Protein AF-A0A820MQU8-F1 (afdb_monomer_lite)

Foldseek 3Di:
DCCPPVVNVVLLLDPVSLCVVDADDDDDDQPDLVSLLVCVVCVVVLHQDVSNVVVCVVRPDDDVCQAVDEAADQDPSVQVNCCVVPVHHYDPDDCSVSNVVSCVSCVCVNDPPRHPVNVVVSCVSNVVVNVCVVVVPDPVPDCVVVVVVVVVVVVVVVVD

Structure (mmCIF, N/CA/C/O backbone):
data_AF-A0A820MQU8-F1
#
_entry.id   AF-A0A820MQU8-F1
#
loop_
_atom_site.group_PDB
_atom_site.id
_atom_site.type_symbol
_atom_site.label_atom_id
_atom_site.label_alt_id
_atom_site.label_comp_id
_atom_site.label_asym_id
_atom_site.label_entity_id
_atom_site.label_seq_id
_atom_site.pdbx_PDB_ins_code
_atom_site.Cartn_x
_atom_site.Cartn_y
_atom_site.Cartn_z
_atom_site.occupancy
_atom_site.B_iso_or_equiv
_atom_site.auth_seq_id
_atom_site.auth_comp_id
_atom_site.auth_asym_id
_atom_site.auth_atom_id
_atom_site.pdbx_PDB_model_num
ATOM 1 N N . ILE A 1 1 ? -6.587 -10.176 25.941 1.00 50.12 1 ILE A N 1
ATOM 2 C CA . ILE A 1 1 ? -6.320 -11.331 26.838 1.00 50.12 1 ILE A CA 1
ATOM 3 C C . ILE A 1 1 ? -6.416 -12.686 26.108 1.00 50.12 1 ILE A C 1
ATOM 5 O O . ILE A 1 1 ? -5.774 -13.617 26.555 1.00 50.12 1 ILE A O 1
ATOM 9 N N . GLY A 1 2 ? -7.079 -12.813 24.944 1.00 59.69 2 GLY A N 1
ATOM 10 C CA . GLY A 1 2 ? -7.140 -14.090 24.197 1.00 59.69 2 GLY A CA 1
ATOM 11 C C . GLY A 1 2 ? -6.416 -14.155 22.841 1.00 59.69 2 GLY A C 1
ATOM 12 O O . GLY A 1 2 ? -6.609 -15.123 22.121 1.00 59.69 2 GLY A O 1
ATOM 13 N N . MET A 1 3 ? -5.631 -13.144 22.449 1.00 58.53 3 MET A N 1
ATOM 14 C CA . MET A 1 3 ? -5.084 -13.068 21.079 1.00 58.53 3 MET A CA 1
ATOM 15 C C . MET A 1 3 ? -4.019 -14.125 20.760 1.00 58.53 3 MET A C 1
ATOM 17 O O . MET A 1 3 ? -3.961 -14.587 19.630 1.00 58.53 3 MET A O 1
ATOM 21 N N . ASN A 1 4 ? -3.223 -14.538 21.749 1.00 60.44 4 ASN A N 1
ATOM 22 C CA . ASN A 1 4 ? -2.109 -15.476 21.549 1.00 60.44 4 ASN A CA 1
ATOM 23 C C . ASN A 1 4 ? -2.503 -16.935 21.825 1.00 60.44 4 ASN A C 1
ATOM 25 O O . ASN A 1 4 ? -1.652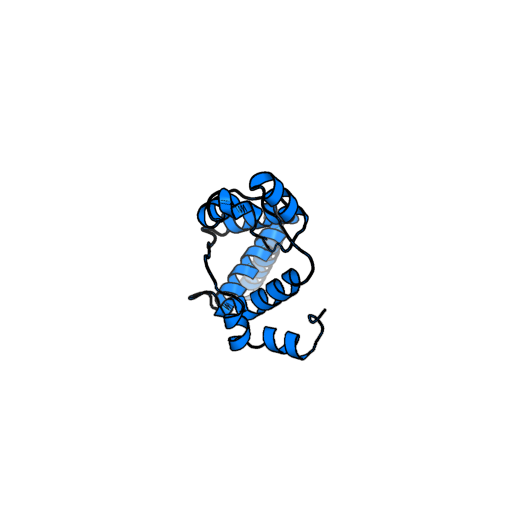 -17.760 22.150 1.00 60.44 4 ASN A O 1
ATOM 29 N N . ILE A 1 5 ? -3.797 -17.258 21.773 1.00 72.19 5 ILE A N 1
ATOM 30 C CA . ILE A 1 5 ? -4.253 -18.639 21.933 1.00 72.19 5 ILE A CA 1
ATOM 31 C C . ILE A 1 5 ? -4.171 -19.312 20.553 1.00 72.19 5 ILE A C 1
ATOM 33 O O . ILE A 1 5 ? -4.757 -18.783 19.606 1.00 72.19 5 ILE A O 1
ATOM 37 N N . PRO A 1 6 ? -3.539 -20.496 20.421 1.00 69.81 6 PRO A N 1
ATOM 38 C CA . PRO A 1 6 ? -3.370 -21.184 19.133 1.00 69.81 6 PRO A CA 1
ATOM 39 C C . PRO A 1 6 ? -4.686 -21.411 18.375 1.00 69.81 6 PRO A C 1
ATOM 41 O O . PRO A 1 6 ? -4.732 -21.427 17.150 1.00 69.81 6 PRO A O 1
ATOM 44 N N . GLN A 1 7 ? -5.786 -21.557 19.115 1.00 68.75 7 GLN A N 1
ATOM 45 C CA . GLN A 1 7 ? -7.131 -21.715 18.566 1.00 68.75 7 GLN A CA 1
ATOM 46 C C . GLN A 1 7 ? -7.615 -20.455 17.832 1.00 68.75 7 GLN A C 1
ATOM 48 O O . GLN A 1 7 ? -8.235 -20.567 16.778 1.00 68.75 7 GLN A O 1
ATOM 53 N N . VAL A 1 8 ? -7.312 -19.265 18.360 1.00 68.75 8 VAL A N 1
ATOM 54 C CA . VAL A 1 8 ? -7.674 -17.979 17.742 1.00 68.75 8 VAL A CA 1
ATOM 55 C C . VAL A 1 8 ? -6.801 -17.731 16.514 1.00 68.75 8 VAL A C 1
ATOM 57 O O . VAL A 1 8 ? -7.298 -17.302 15.477 1.00 68.75 8 VAL A O 1
ATOM 60 N N . GLU A 1 9 ? -5.530 -18.113 16.562 1.00 69.00 9 GLU A N 1
ATOM 61 C CA . GLU A 1 9 ? -4.654 -18.048 15.392 1.00 69.00 9 GLU A CA 1
ATOM 62 C C . GLU A 1 9 ? -5.129 -18.981 14.265 1.00 69.00 9 GLU A C 1
ATOM 64 O O . GLU A 1 9 ? -5.267 -18.556 13.116 1.00 69.00 9 GLU A O 1
ATOM 69 N N . ALA A 1 10 ? -5.496 -20.223 14.596 1.00 71.50 10 ALA A N 1
ATOM 70 C CA . ALA A 1 10 ? -6.048 -21.175 13.634 1.00 71.50 10 ALA A CA 1
ATOM 71 C C . ALA A 1 10 ? -7.351 -20.671 12.986 1.00 71.50 10 ALA A C 1
ATOM 73 O O . ALA A 1 10 ? -7.619 -20.955 11.818 1.00 71.50 10 ALA A O 1
ATOM 74 N N . THR A 1 11 ? -8.157 -19.889 13.713 1.00 71.25 11 THR A N 1
ATOM 75 C CA . THR A 1 11 ? -9.385 -19.290 13.161 1.00 71.25 11 THR A CA 1
ATOM 76 C C . THR A 1 11 ? -9.127 -18.157 12.171 1.00 71.25 11 THR A C 1
ATOM 78 O O . THR A 1 11 ? -9.970 -17.923 11.311 1.00 71.25 11 THR A O 1
ATOM 81 N N . VAL A 1 12 ? -7.974 -17.483 12.249 1.00 73.31 12 VAL A N 1
ATOM 82 C CA . VAL A 1 12 ? -7.578 -16.444 11.283 1.00 73.31 12 VAL A CA 1
ATOM 83 C C . VAL A 1 12 ? -7.076 -17.073 9.980 1.00 73.31 12 VAL A C 1
ATOM 85 O O . VAL A 1 12 ? -7.264 -16.508 8.904 1.00 73.31 12 VAL A O 1
ATOM 88 N N . ILE A 1 13 ? -6.475 -18.263 10.056 1.00 80.06 13 ILE A N 1
ATOM 89 C CA . ILE A 1 13 ? -5.989 -19.010 8.887 1.00 80.06 13 ILE A CA 1
ATOM 90 C C . ILE A 1 13 ? -7.153 -19.601 8.081 1.00 80.06 13 ILE A C 1
ATOM 92 O O . ILE A 1 13 ? -7.089 -19.661 6.857 1.00 80.06 13 ILE A O 1
ATOM 96 N N . ASP A 1 14 ? -8.229 -20.016 8.743 1.00 82.75 14 ASP A N 1
ATOM 97 C CA . ASP A 1 14 ? -9.400 -20.587 8.082 1.00 82.75 14 ASP A CA 1
ATOM 98 C C . ASP A 1 14 ? -10.302 -19.488 7.494 1.00 82.75 14 ASP A C 1
ATOM 100 O O . ASP A 1 14 ? -10.934 -18.718 8.220 1.00 82.75 14 ASP A O 1
ATOM 104 N N . LEU A 1 15 ? -10.396 -19.438 6.162 1.00 77.88 15 LEU A N 1
ATOM 105 C CA . LEU A 1 15 ? -11.184 -18.436 5.439 1.00 77.88 15 LEU A CA 1
ATOM 106 C C . LEU A 1 15 ? -12.664 -18.455 5.834 1.00 77.88 15 LEU A C 1
ATOM 108 O O . LEU A 1 15 ? -13.290 -17.399 5.924 1.00 77.88 15 LEU A O 1
ATOM 112 N N . SER A 1 16 ? -13.226 -19.638 6.090 1.00 81.12 16 SER A N 1
ATOM 113 C CA . SER A 1 16 ? -14.644 -19.777 6.430 1.00 81.12 16 SER A CA 1
ATOM 114 C C . SER A 1 16 ? -14.968 -19.085 7.753 1.00 81.12 16 SER A C 1
ATOM 116 O O . SER A 1 16 ? -15.948 -18.350 7.854 1.00 81.12 16 SER A O 1
ATOM 118 N N . LYS A 1 17 ? -14.089 -19.244 8.746 1.00 82.00 17 LYS A N 1
ATOM 119 C CA . LYS A 1 17 ? -14.210 -18.621 10.065 1.00 82.00 17 LYS A CA 1
ATOM 120 C C . LYS A 1 17 ? -13.863 -17.143 9.997 1.00 82.00 17 LYS A C 1
ATOM 122 O O . LYS A 1 17 ? -14.598 -16.328 10.547 1.00 82.00 17 LYS A O 1
ATOM 127 N N . PHE A 1 18 ? -12.821 -16.773 9.258 1.00 81.38 18 PHE A N 1
ATOM 128 C CA . PHE A 1 18 ? -12.424 -15.377 9.108 1.00 81.38 18 PHE A CA 1
ATOM 129 C C . PHE A 1 18 ? -13.503 -14.527 8.410 1.00 81.38 18 PHE A C 1
ATOM 131 O O . PHE A 1 18 ? -13.786 -13.408 8.840 1.00 81.38 18 PHE A O 1
ATOM 138 N N . ALA A 1 19 ? -14.187 -15.080 7.404 1.00 80.81 19 ALA A N 1
ATOM 139 C CA . ALA A 1 19 ? -15.290 -14.413 6.708 1.00 80.81 19 ALA A CA 1
ATOM 140 C C . ALA A 1 19 ? -16.522 -14.158 7.599 1.00 80.81 19 ALA A C 1
ATOM 142 O O . ALA A 1 19 ? -17.313 -13.264 7.303 1.00 80.81 19 ALA A O 1
ATOM 143 N N . THR A 1 20 ? -16.694 -14.898 8.704 1.00 83.00 20 THR A N 1
ATOM 144 C CA . THR A 1 20 ? -17.750 -14.588 9.689 1.00 83.00 20 THR A CA 1
ATOM 145 C C . THR A 1 20 ? -17.417 -13.363 10.540 1.00 83.00 20 THR A C 1
ATOM 147 O O . THR A 1 20 ? -18.322 -12.674 11.007 1.00 83.00 20 THR A O 1
ATOM 150 N N . VAL A 1 21 ? -16.125 -13.069 10.718 1.00 82.12 21 VAL A N 1
ATOM 151 C CA . VAL A 1 21 ? -15.629 -11.952 11.533 1.00 82.12 21 VAL A CA 1
ATOM 152 C C . VAL A 1 21 ? -15.541 -10.666 10.713 1.00 82.12 21 VAL A C 1
ATOM 154 O O . VAL A 1 21 ? -15.784 -9.580 11.238 1.00 82.12 21 VAL A O 1
ATOM 157 N N . VAL A 1 22 ? -15.208 -10.770 9.423 1.00 83.94 22 VAL A N 1
ATOM 158 C CA . VAL A 1 22 ? -14.944 -9.616 8.559 1.00 83.94 22 VAL A CA 1
ATOM 159 C C . VAL A 1 22 ? -15.868 -9.607 7.349 1.00 83.94 22 VAL A C 1
ATOM 161 O O . VAL A 1 22 ? -15.946 -10.572 6.595 1.00 83.94 22 VAL A O 1
ATOM 164 N N . LYS A 1 23 ? -16.517 -8.463 7.116 1.00 84.25 23 LYS A N 1
ATOM 165 C CA . LYS A 1 23 ? -17.346 -8.220 5.935 1.00 84.25 23 LYS A CA 1
ATOM 166 C C . LYS A 1 23 ? -16.766 -7.077 5.111 1.00 84.25 23 LYS A C 1
ATOM 168 O O . LYS A 1 23 ? -16.588 -5.973 5.623 1.00 84.25 23 LYS A O 1
ATOM 173 N N . LEU A 1 24 ? -16.515 -7.327 3.827 1.00 84.12 24 LEU A N 1
ATOM 174 C CA . LEU A 1 24 ? -16.124 -6.282 2.884 1.00 84.12 24 LEU A CA 1
ATOM 175 C C . LEU A 1 24 ? -17.316 -5.342 2.645 1.00 84.12 24 LEU A C 1
ATOM 177 O O . LEU A 1 24 ? -18.376 -5.785 2.203 1.00 84.12 24 LEU A O 1
ATOM 181 N N . ILE A 1 25 ? -17.143 -4.057 2.962 1.00 84.69 25 ILE A N 1
ATOM 182 C CA . ILE A 1 25 ? -18.171 -3.020 2.766 1.00 84.69 25 ILE A CA 1
ATOM 183 C C . ILE A 1 25 ? -17.938 -2.291 1.443 1.00 84.69 25 ILE A C 1
ATOM 185 O O . ILE A 1 25 ? -18.859 -2.153 0.646 1.00 84.69 25 ILE A O 1
ATOM 189 N N . ALA A 1 26 ? -16.702 -1.853 1.208 1.00 85.00 26 ALA A N 1
ATOM 190 C CA . ALA A 1 26 ? -16.327 -1.086 0.033 1.00 85.00 26 ALA A CA 1
ATOM 191 C C . ALA A 1 26 ? -14.903 -1.427 -0.404 1.00 85.00 26 ALA A C 1
ATOM 193 O O . ALA A 1 26 ? -14.042 -1.742 0.418 1.00 85.00 26 ALA A O 1
ATOM 194 N N . PHE A 1 27 ? -14.671 -1.343 -1.709 1.00 86.31 27 PHE A N 1
ATOM 195 C CA . PHE A 1 27 ? -13.371 -1.526 -2.336 1.00 86.31 27 PHE A CA 1
ATOM 196 C C . PHE A 1 27 ? -13.196 -0.446 -3.403 1.00 86.31 27 PHE A C 1
ATOM 198 O O . PHE A 1 27 ? -14.091 -0.251 -4.224 1.00 86.31 27 PHE A O 1
ATOM 205 N N . TYR A 1 28 ? -12.064 0.256 -3.374 1.00 87.62 28 TYR A N 1
ATOM 206 C CA . TYR A 1 28 ? -11.757 1.335 -4.308 1.00 87.62 28 TYR A CA 1
ATOM 207 C C . TYR A 1 28 ? -10.479 0.993 -5.082 1.00 87.62 28 TYR A C 1
ATOM 209 O O . TYR A 1 28 ? -9.385 1.097 -4.523 1.00 87.62 28 TYR A O 1
ATOM 217 N N . PRO A 1 29 ? -10.597 0.505 -6.329 1.00 87.31 29 PRO A N 1
ATOM 218 C CA . PRO A 1 29 ? -9.437 0.190 -7.149 1.00 87.31 29 PRO A CA 1
ATOM 219 C C . PRO A 1 29 ? -8.738 1.468 -7.623 1.00 87.31 29 PRO A C 1
ATOM 221 O O . PRO A 1 29 ? -9.384 2.467 -7.939 1.00 87.31 29 PRO A O 1
ATOM 224 N N . PHE A 1 30 ? -7.413 1.415 -7.748 1.00 87.81 30 PHE A N 1
ATOM 225 C CA . PHE A 1 30 ? -6.658 2.498 -8.372 1.00 87.81 30 PHE A CA 1
ATOM 226 C C . PHE A 1 30 ? -6.965 2.571 -9.870 1.00 87.81 30 PHE A C 1
ATOM 228 O O . PHE A 1 30 ? -6.969 1.556 -10.565 1.00 87.81 30 PHE A O 1
ATOM 235 N N . GLN A 1 31 ? -7.181 3.786 -10.370 1.00 85.19 31 GLN A N 1
A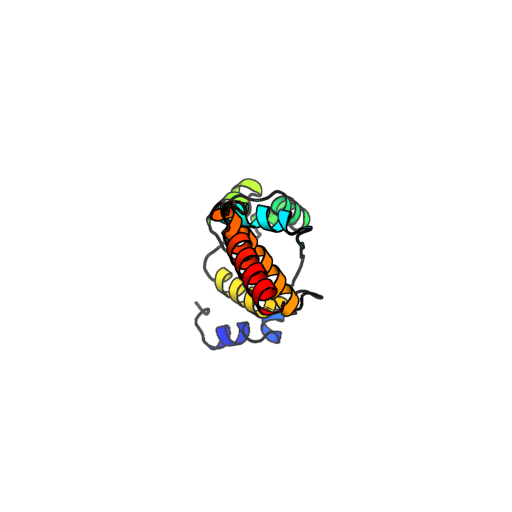TOM 236 C CA . GLN A 1 31 ? -7.514 4.024 -11.776 1.00 85.19 31 GLN A CA 1
ATOM 237 C C . GLN A 1 31 ? -6.335 3.772 -12.730 1.00 85.19 31 GLN A C 1
ATOM 239 O O . GLN A 1 31 ? -6.533 3.340 -13.862 1.00 85.19 31 GLN A O 1
ATOM 244 N N . SER A 1 32 ? -5.103 4.046 -12.292 1.00 89.31 32 SER A N 1
ATOM 245 C CA . SER A 1 32 ? -3.899 3.898 -13.113 1.00 89.31 32 SER A CA 1
ATOM 246 C C . SER A 1 32 ? -2.678 3.542 -12.265 1.00 89.31 32 SER A C 1
ATOM 248 O O . SER A 1 32 ? -2.661 3.750 -11.050 1.00 89.31 32 SER A O 1
ATOM 250 N N . GLY A 1 33 ? -1.626 3.029 -12.913 1.00 85.19 33 GLY A N 1
ATOM 251 C CA . GLY A 1 33 ? -0.348 2.752 -12.247 1.00 85.19 33 GLY A CA 1
ATOM 252 C C . GLY A 1 33 ? 0.349 4.010 -11.716 1.00 85.19 33 GLY A C 1
ATOM 253 O O . GLY A 1 33 ? 1.046 3.927 -10.712 1.00 85.19 33 GLY A O 1
ATOM 254 N N . ILE A 1 34 ? 0.119 5.168 -12.348 1.00 87.94 34 ILE A N 1
ATOM 255 C CA . ILE A 1 34 ? 0.623 6.468 -11.876 1.00 87.94 34 ILE A CA 1
ATOM 256 C C . ILE A 1 34 ? -0.092 6.841 -10.580 1.00 87.94 34 ILE A C 1
ATOM 258 O O . ILE A 1 34 ? 0.562 7.094 -9.577 1.00 87.94 34 ILE A O 1
ATOM 262 N N . ASN A 1 35 ? -1.424 6.737 -10.561 1.00 90.19 35 ASN A N 1
ATOM 263 C CA . ASN A 1 35 ? -2.193 7.016 -9.354 1.00 90.19 35 ASN A CA 1
ATOM 264 C C . ASN A 1 35 ? -1.795 6.087 -8.191 1.00 90.19 35 ASN A C 1
ATOM 266 O O . ASN A 1 35 ? -1.647 6.522 -7.052 1.00 90.19 35 ASN A O 1
ATOM 270 N N . ALA A 1 36 ? -1.565 4.801 -8.474 1.00 90.31 36 ALA A N 1
ATOM 271 C CA . ALA A 1 36 ? -1.075 3.859 -7.470 1.00 90.31 36 ALA A CA 1
ATOM 272 C C . ALA A 1 36 ? 0.316 4.245 -6.924 1.00 90.31 36 ALA A C 1
ATOM 274 O O . ALA A 1 36 ? 0.570 4.062 -5.732 1.00 90.31 36 ALA A O 1
ATOM 275 N N . LEU A 1 37 ? 1.200 4.786 -7.773 1.00 90.06 37 LEU A N 1
ATOM 276 C CA . LEU A 1 37 ? 2.524 5.275 -7.380 1.00 90.06 37 LEU A CA 1
ATOM 277 C C . LEU A 1 37 ? 2.433 6.525 -6.487 1.00 90.06 37 LEU A C 1
ATOM 279 O O . LEU A 1 37 ? 3.125 6.610 -5.473 1.00 90.06 37 LEU A O 1
ATOM 283 N N . ASP A 1 38 ? 1.555 7.464 -6.822 1.00 90.94 38 ASP A N 1
ATOM 284 C CA . ASP A 1 38 ? 1.353 8.676 -6.023 1.00 90.94 38 ASP A CA 1
ATOM 285 C C . ASP A 1 38 ? 0.757 8.338 -4.649 1.00 90.94 38 ASP A C 1
ATOM 287 O O . ASP A 1 38 ? 1.249 8.800 -3.617 1.00 90.94 38 ASP A O 1
ATOM 291 N N . ASN A 1 39 ? -0.218 7.423 -4.614 1.00 91.50 39 ASN A N 1
ATOM 292 C CA . ASN A 1 39 ? -0.812 6.933 -3.371 1.00 91.50 39 ASN A CA 1
ATOM 293 C C . ASN A 1 39 ? 0.221 6.231 -2.464 1.00 91.50 39 ASN A C 1
ATOM 295 O O . ASN A 1 39 ? 0.231 6.478 -1.258 1.00 91.50 39 ASN A O 1
ATOM 299 N N . ILE A 1 40 ? 1.110 5.374 -2.996 1.00 90.44 40 ILE A N 1
ATOM 300 C CA . ILE A 1 40 ? 2.135 4.709 -2.162 1.00 90.44 40 ILE A CA 1
ATOM 301 C C . ILE A 1 40 ? 3.189 5.697 -1.643 1.00 90.44 40 ILE A C 1
ATOM 303 O O . ILE A 1 40 ? 3.665 5.534 -0.518 1.00 90.44 40 ILE A O 1
ATOM 307 N N . ASN A 1 41 ? 3.526 6.737 -2.412 1.00 89.88 41 ASN A N 1
ATOM 308 C CA . ASN A 1 41 ? 4.427 7.797 -1.957 1.00 89.88 41 ASN A CA 1
ATOM 309 C C . ASN A 1 41 ? 3.798 8.588 -0.802 1.00 89.88 41 ASN A C 1
ATOM 311 O O . ASN A 1 41 ? 4.419 8.710 0.253 1.00 89.88 41 ASN A O 1
ATOM 315 N N . ALA A 1 42 ? 2.538 9.013 -0.951 1.00 90.00 42 ALA A N 1
ATOM 316 C CA . ALA A 1 42 ? 1.798 9.700 0.106 1.00 90.00 42 ALA A CA 1
ATOM 317 C C . ALA A 1 42 ? 1.705 8.846 1.386 1.00 90.00 42 ALA A C 1
ATOM 319 O O . ALA A 1 42 ? 2.038 9.314 2.474 1.00 90.00 42 ALA A O 1
ATOM 320 N N . ILE A 1 43 ? 1.363 7.557 1.256 1.00 90.44 43 ILE A N 1
ATOM 321 C CA . ILE A 1 43 ? 1.318 6.605 2.379 1.00 90.44 43 ILE A CA 1
ATOM 322 C C . ILE A 1 43 ? 2.696 6.451 3.041 1.00 90.44 43 ILE A C 1
ATOM 324 O O . ILE A 1 43 ? 2.790 6.426 4.266 1.00 90.44 43 ILE A O 1
ATOM 328 N N . SER A 1 44 ? 3.775 6.367 2.256 1.00 87.00 44 SER A N 1
ATOM 329 C CA . SER A 1 44 ? 5.145 6.248 2.774 1.00 87.00 44 SER A CA 1
ATOM 330 C C . SER A 1 44 ? 5.547 7.453 3.636 1.00 87.00 44 SER A C 1
ATOM 332 O O . SER A 1 44 ? 6.276 7.297 4.624 1.00 87.00 44 SER A O 1
ATOM 334 N N . GLU A 1 45 ? 5.076 8.643 3.266 1.00 86.50 45 GLU A N 1
ATOM 335 C CA . GLU A 1 45 ? 5.319 9.906 3.970 1.00 86.50 45 GLU A CA 1
ATOM 336 C C . GLU A 1 45 ? 4.318 10.157 5.111 1.00 86.50 45 GLU A C 1
ATOM 338 O O . GLU A 1 45 ? 4.558 11.007 5.965 1.00 86.50 45 GLU A O 1
ATOM 343 N N . GLY A 1 46 ? 3.244 9.365 5.189 1.00 85.62 46 GLY A N 1
ATOM 344 C CA . GLY A 1 46 ? 2.194 9.500 6.198 1.00 85.62 46 GLY A CA 1
ATOM 345 C C . GLY A 1 46 ? 1.121 10.533 5.845 1.00 85.62 46 GLY A C 1
ATOM 346 O O . GLY A 1 46 ? 0.354 10.926 6.716 1.00 85.62 46 GLY A O 1
ATOM 347 N N . VAL A 1 47 ? 1.054 10.965 4.586 1.00 88.38 47 VAL A N 1
ATOM 348 C CA . VAL A 1 47 ? 0.081 11.940 4.085 1.00 88.38 47 VAL A CA 1
ATOM 349 C C . VAL A 1 47 ? -1.153 11.218 3.541 1.00 88.38 47 VAL A C 1
ATOM 351 O O . VAL A 1 47 ? -1.061 10.173 2.895 1.00 88.38 47 VAL A O 1
ATOM 354 N N . VAL A 1 48 ? -2.336 11.781 3.792 1.00 87.44 48 VAL A N 1
ATOM 355 C CA . VAL A 1 48 ? -3.600 11.278 3.240 1.00 87.44 48 VAL A CA 1
ATOM 356 C C . VAL A 1 48 ? -3.767 11.812 1.818 1.00 87.44 48 VAL A C 1
ATOM 358 O O . VAL A 1 48 ? -3.932 13.012 1.625 1.00 87.44 48 VAL A O 1
ATOM 361 N N . HIS A 1 49 ? -3.731 10.916 0.831 1.00 91.06 49 HIS A N 1
ATOM 362 C CA . HIS A 1 49 ? -4.018 11.247 -0.567 1.00 91.06 49 HIS A CA 1
ATOM 363 C C . HIS A 1 49 ? -5.509 11.580 -0.770 1.00 91.06 49 HIS A C 1
ATOM 365 O O . HIS A 1 49 ? -6.368 11.068 -0.044 1.00 91.06 49 HIS A O 1
ATOM 371 N N . ASP A 1 50 ? -5.835 12.384 -1.784 1.00 89.19 50 ASP A N 1
ATOM 372 C CA . ASP A 1 50 ? -7.213 12.817 -2.057 1.00 89.19 50 ASP A CA 1
ATOM 373 C C . ASP A 1 5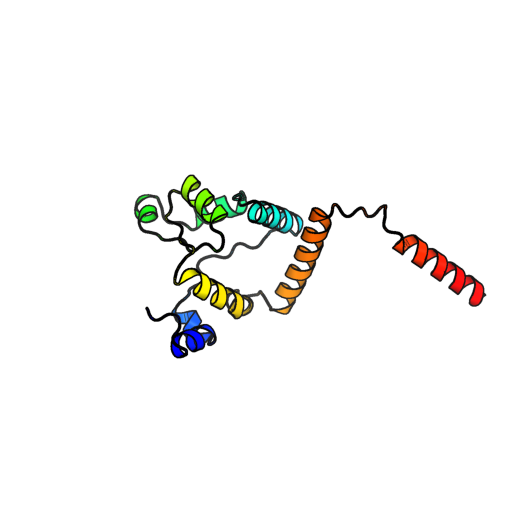0 ? -8.162 11.642 -2.342 1.00 89.19 50 ASP A C 1
ATOM 375 O O . ASP A 1 50 ? -9.297 11.639 -1.868 1.00 89.19 50 ASP A O 1
ATOM 379 N N . ASP A 1 51 ? -7.683 10.588 -3.011 1.00 88.88 51 ASP A N 1
ATOM 380 C CA . ASP A 1 51 ? -8.460 9.354 -3.210 1.00 88.88 51 ASP A CA 1
ATOM 381 C C . ASP A 1 51 ? -8.890 8.719 -1.883 1.00 88.88 51 ASP A C 1
ATOM 383 O O . ASP A 1 51 ? -10.043 8.312 -1.717 1.00 88.88 51 ASP A O 1
ATOM 387 N N . LEU A 1 52 ? -7.965 8.642 -0.918 1.00 86.88 52 LEU A N 1
ATOM 388 C CA . LEU A 1 52 ? -8.249 8.092 0.405 1.00 86.88 52 LEU A CA 1
ATOM 389 C C . LEU A 1 52 ? -9.236 8.992 1.150 1.00 86.88 52 LEU A C 1
ATOM 391 O O . LEU A 1 52 ? -10.140 8.490 1.817 1.00 86.88 52 LEU A O 1
ATOM 395 N N . ARG A 1 53 ? -9.110 10.313 0.994 1.00 87.00 53 ARG A N 1
ATOM 396 C CA . ARG A 1 53 ? -10.048 11.283 1.558 1.00 87.00 53 ARG A CA 1
ATOM 397 C C . ARG A 1 53 ? -11.461 11.077 1.006 1.00 87.00 53 ARG A C 1
ATOM 399 O O . ARG A 1 53 ? -12.391 10.893 1.787 1.00 87.00 53 ARG A O 1
ATOM 406 N N . THR A 1 54 ? -11.621 11.030 -0.319 1.00 88.81 54 THR A N 1
ATOM 407 C CA . THR A 1 54 ? -12.918 10.791 -0.978 1.00 88.81 54 THR A CA 1
ATOM 408 C C . THR A 1 54 ? -13.510 9.434 -0.593 1.00 88.81 54 THR A C 1
ATOM 410 O O . THR A 1 54 ? -14.714 9.321 -0.342 1.00 88.81 54 TH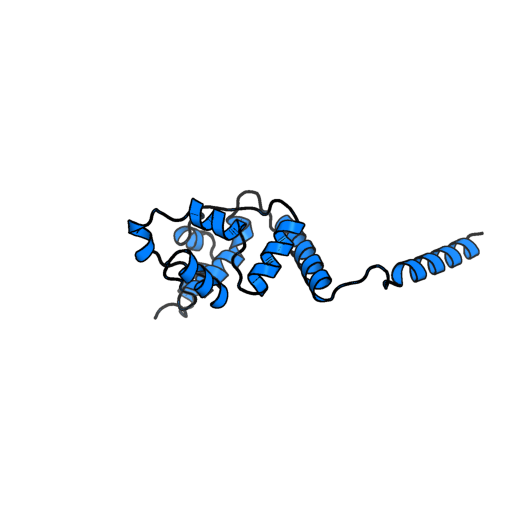R A O 1
ATOM 413 N N . PHE A 1 55 ? -12.672 8.400 -0.494 1.00 88.25 55 PHE A N 1
ATOM 414 C CA . PHE A 1 55 ? -13.100 7.070 -0.073 1.00 88.25 55 PHE A CA 1
ATOM 415 C C . PHE A 1 55 ? -13.630 7.057 1.364 1.00 88.25 55 PHE A C 1
ATOM 417 O O . PHE A 1 55 ? -14.684 6.471 1.627 1.00 88.25 55 PHE A O 1
ATOM 424 N N . LEU A 1 56 ? -12.925 7.710 2.291 1.00 84.56 56 LEU A N 1
ATOM 425 C CA . LEU A 1 56 ? -13.351 7.827 3.682 1.00 84.56 56 LEU A CA 1
ATOM 426 C C . LEU A 1 56 ? -14.643 8.645 3.791 1.00 84.56 56 LEU A C 1
ATOM 428 O O . LEU A 1 56 ? -15.587 8.189 4.431 1.00 84.56 56 LEU A O 1
ATOM 432 N N . ASP A 1 57 ? -14.753 9.779 3.101 1.00 84.31 57 ASP A N 1
ATOM 433 C CA . ASP A 1 57 ? -15.975 10.593 3.118 1.00 84.31 57 ASP A CA 1
ATOM 434 C C . ASP A 1 57 ? -17.210 9.847 2.600 1.00 84.31 57 ASP A C 1
ATOM 436 O O . ASP A 1 57 ? -18.301 9.991 3.155 1.00 84.31 57 ASP A O 1
ATOM 440 N N . THR A 1 58 ? -17.037 9.015 1.572 1.00 85.88 58 THR A N 1
ATOM 441 C CA . THR A 1 58 ? -18.135 8.253 0.962 1.00 85.88 58 THR A CA 1
ATOM 442 C C . THR A 1 58 ? -18.604 7.098 1.850 1.00 85.88 58 THR A C 1
ATOM 444 O O . THR A 1 58 ? -19.799 6.808 1.912 1.00 85.88 58 THR A O 1
ATOM 447 N N . ASN A 1 59 ? -17.678 6.425 2.539 1.00 83.50 59 ASN A N 1
ATOM 448 C CA . ASN A 1 59 ? -17.976 5.193 3.277 1.00 83.50 59 ASN A CA 1
ATOM 449 C C . ASN A 1 59 ? -18.220 5.402 4.775 1.00 83.50 59 ASN A C 1
ATOM 451 O O . ASN A 1 59 ? -18.780 4.522 5.435 1.00 83.50 59 ASN A O 1
ATOM 455 N N . LEU A 1 60 ? -17.817 6.543 5.334 1.00 77.62 60 LEU A N 1
ATOM 456 C CA . LEU A 1 60 ? -18.019 6.834 6.748 1.00 77.62 60 LEU A CA 1
ATOM 457 C C . LEU A 1 60 ? -19.419 7.417 7.006 1.00 77.62 60 LEU A C 1
ATOM 459 O O . LEU A 1 60 ? -19.833 8.374 6.346 1.00 77.62 60 LEU A O 1
ATOM 463 N N . PRO A 1 61 ? -20.153 6.917 8.019 1.00 70.50 61 PRO A N 1
ATOM 464 C CA . PRO A 1 61 ? -21.463 7.455 8.377 1.00 70.50 61 PRO A CA 1
ATOM 465 C C . PRO A 1 61 ? -21.376 8.928 8.820 1.00 70.50 61 PRO A C 1
ATOM 467 O O . PRO A 1 61 ? -20.347 9.388 9.317 1.00 70.50 61 PRO A O 1
ATOM 470 N N . LYS A 1 62 ? -22.473 9.682 8.653 1.00 62.25 62 LYS A N 1
ATOM 471 C CA . LYS A 1 62 ? -22.546 11.120 8.986 1.00 62.25 62 LYS A CA 1
ATOM 472 C C . LYS A 1 62 ? -22.268 11.404 10.478 1.00 62.25 62 LYS A C 1
ATOM 474 O O . LYS A 1 62 ? -22.553 10.579 11.350 1.00 62.25 62 LYS A O 1
ATOM 479 N N . GLU A 1 63 ? -21.745 12.604 10.739 1.00 59.19 63 GLU A N 1
ATOM 480 C CA . GLU A 1 63 ? -21.090 13.126 11.960 1.00 59.19 63 GLU A CA 1
ATOM 481 C C . GLU A 1 63 ? -21.561 12.586 13.324 1.00 59.19 63 GLU A C 1
ATOM 483 O O . GLU A 1 63 ? -20.728 12.257 14.165 1.00 59.19 63 GLU A O 1
ATOM 488 N N . LYS A 1 64 ? -22.866 12.393 13.559 1.00 55.22 64 LYS A N 1
ATOM 489 C CA . LYS A 1 64 ? -23.388 11.947 14.871 1.00 55.22 64 LYS A CA 1
ATOM 490 C C . LYS A 1 64 ? -22.955 10.536 15.304 1.00 55.22 64 LYS A C 1
ATOM 492 O O . LYS A 1 64 ? -23.051 10.221 16.487 1.00 55.22 64 LYS A O 1
ATOM 497 N N . LYS A 1 65 ? -22.496 9.677 14.382 1.00 58.12 65 LYS A N 1
ATOM 498 C CA . LYS A 1 65 ? -21.973 8.327 14.695 1.00 58.12 65 LYS A CA 1
ATOM 499 C C . LYS A 1 65 ? -20.450 8.200 14.549 1.00 58.12 65 LYS A C 1
ATOM 501 O O . LYS A 1 65 ? -19.914 7.164 14.937 1.00 58.12 65 LYS A O 1
ATOM 506 N N . ARG A 1 66 ? -19.752 9.231 14.046 1.00 60.31 66 ARG A N 1
ATOM 507 C CA . ARG A 1 66 ? -18.293 9.191 13.808 1.00 60.31 66 ARG A CA 1
ATOM 508 C C . ARG A 1 66 ? -17.493 9.087 15.107 1.00 60.31 66 ARG A C 1
ATOM 510 O O . ARG A 1 66 ? -16.571 8.287 15.180 1.00 60.31 66 ARG A O 1
ATOM 517 N N . ALA A 1 67 ? -17.931 9.774 16.163 1.00 56.97 67 ALA A N 1
ATOM 518 C CA . ALA A 1 67 ? -17.249 9.790 17.463 1.00 56.97 67 ALA A CA 1
ATOM 519 C C . ALA A 1 67 ? -17.224 8.437 18.208 1.00 56.97 67 ALA A C 1
ATOM 521 O O . ALA A 1 67 ? -16.465 8.275 19.155 1.00 56.97 67 ALA A O 1
ATOM 522 N N . LYS A 1 68 ? -18.065 7.467 17.817 1.00 62.47 68 LYS A N 1
ATOM 523 C CA . LYS A 1 68 ? -18.080 6.114 18.409 1.00 62.47 68 LYS A CA 1
ATOM 524 C C . LYS A 1 68 ? -17.420 5.061 17.519 1.00 62.47 68 LYS A C 1
ATOM 526 O O . LYS A 1 68 ? -17.361 3.898 17.910 1.00 62.47 68 LYS A O 1
ATOM 531 N N . MET A 1 69 ? -16.987 5.434 16.317 1.00 72.88 69 MET A N 1
ATOM 532 C CA . MET A 1 69 ? -16.394 4.500 15.371 1.00 72.88 69 MET A CA 1
ATOM 533 C C . MET A 1 69 ? -14.884 4.454 15.582 1.00 72.88 69 MET A C 1
ATOM 535 O O . MET A 1 69 ? -14.225 5.489 15.617 1.00 72.88 69 MET A O 1
ATOM 539 N N . ILE A 1 70 ? -14.351 3.243 15.720 1.00 81.69 70 ILE A N 1
ATOM 540 C CA . ILE A 1 70 ? -12.914 3.006 15.816 1.00 81.69 70 ILE A CA 1
ATOM 541 C C . ILE A 1 70 ? -12.433 2.554 14.441 1.00 81.69 70 ILE A C 1
ATOM 543 O O . ILE A 1 70 ? -12.915 1.546 13.920 1.00 81.69 70 ILE A O 1
ATOM 547 N N . LEU A 1 71 ? -11.498 3.296 13.852 1.00 85.75 71 LEU A N 1
ATOM 548 C CA . LEU A 1 71 ? -10.859 2.921 12.595 1.00 85.75 71 LEU A CA 1
ATOM 549 C C . LEU A 1 71 ? -9.546 2.189 12.884 1.00 85.75 71 LEU A C 1
ATOM 551 O O . LEU A 1 71 ? -8.644 2.745 13.506 1.00 85.75 71 LEU A O 1
ATOM 555 N N . GLY A 1 72 ? -9.433 0.945 12.421 1.00 86.88 72 GLY A N 1
ATOM 556 C CA . GLY A 1 72 ? -8.188 0.183 12.484 1.00 86.88 72 GLY A CA 1
ATOM 557 C C . GLY A 1 72 ? -7.224 0.610 11.377 1.00 86.88 72 GLY A C 1
ATOM 558 O O . GLY A 1 72 ? -7.535 0.408 10.206 1.00 86.88 72 GLY A O 1
A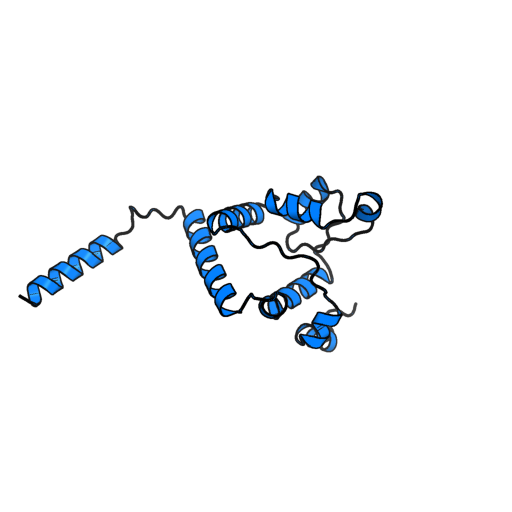TOM 559 N N . VAL A 1 73 ? -6.063 1.171 11.725 1.00 87.94 73 VAL A N 1
ATOM 560 C CA . VAL A 1 73 ? -5.041 1.620 10.756 1.00 87.94 73 VAL A CA 1
ATOM 561 C C . VAL A 1 73 ? -3.712 0.909 11.021 1.00 87.94 73 VAL A C 1
ATOM 563 O O . VAL A 1 73 ? -3.376 0.619 12.167 1.00 87.94 73 VAL A O 1
ATOM 566 N N . ALA A 1 74 ? -2.960 0.607 9.958 1.00 86.12 74 ALA A N 1
ATOM 567 C CA . ALA A 1 74 ? -1.678 -0.095 10.048 1.00 86.12 74 ALA A CA 1
ATOM 568 C C . ALA A 1 74 ? -0.518 0.795 10.537 1.00 86.12 74 ALA A C 1
ATOM 570 O O . ALA A 1 74 ? 0.346 0.315 11.266 1.00 86.12 74 ALA A O 1
ATOM 571 N N . ASP A 1 75 ? -0.490 2.068 10.128 1.00 85.94 75 ASP A N 1
ATOM 572 C CA . ASP A 1 75 ? 0.548 3.044 10.489 1.00 85.94 75 ASP A CA 1
ATOM 573 C C . ASP A 1 75 ? -0.036 4.107 11.432 1.00 85.94 75 ASP A C 1
ATOM 575 O O . ASP A 1 75 ? -1.145 4.614 11.227 1.00 85.94 75 ASP A O 1
ATOM 579 N N . THR A 1 76 ? 0.726 4.454 12.466 1.00 86.38 76 THR A N 1
ATOM 580 C CA . THR A 1 76 ? 0.375 5.486 13.442 1.00 86.38 76 THR A CA 1
ATOM 581 C C . THR A 1 76 ? 0.328 6.874 12.819 1.00 86.38 76 THR A C 1
ATOM 583 O O . THR A 1 76 ? -0.562 7.644 13.169 1.00 86.38 76 THR A O 1
ATOM 586 N N . ARG A 1 77 ? 1.224 7.177 11.870 1.00 87.75 77 ARG A N 1
ATOM 587 C CA . ARG A 1 77 ? 1.338 8.499 11.229 1.00 87.75 77 ARG A CA 1
ATOM 588 C C . ARG A 1 77 ? 0.097 8.832 10.408 1.00 87.75 77 ARG A C 1
ATOM 590 O O . ARG A 1 77 ? -0.516 9.879 10.591 1.00 87.75 77 ARG A O 1
ATOM 597 N N . ILE A 1 78 ? -0.340 7.884 9.582 1.00 86.25 78 ILE A N 1
ATOM 598 C CA . ILE A 1 78 ? -1.584 8.011 8.814 1.00 86.25 78 ILE A CA 1
ATOM 599 C C . ILE A 1 78 ? -2.784 8.068 9.762 1.00 86.25 78 ILE A C 1
ATOM 601 O O . ILE A 1 78 ? -3.701 8.857 9.551 1.00 86.25 78 ILE A O 1
ATOM 605 N N . GLY A 1 79 ? -2.768 7.266 10.832 1.00 85.69 79 GLY A N 1
ATOM 606 C CA . GLY A 1 79 ? -3.797 7.309 11.869 1.00 85.69 79 GLY A CA 1
ATOM 607 C C . GLY A 1 79 ? -3.945 8.694 12.508 1.00 85.69 79 GLY A C 1
ATOM 608 O O . GLY A 1 79 ? -5.073 9.153 12.679 1.00 85.69 79 GLY A O 1
ATOM 609 N N . SER A 1 80 ? -2.840 9.387 12.814 1.00 86.50 80 SER A N 1
ATOM 610 C CA . SER A 1 80 ? -2.887 10.765 13.323 1.00 86.50 80 SER A CA 1
ATOM 611 C C . SER A 1 80 ? -3.475 11.737 12.304 1.00 86.50 80 SER A C 1
ATOM 613 O O . SER A 1 80 ? -4.407 12.460 12.641 1.00 86.50 80 SER A O 1
ATOM 615 N N . THR A 1 81 ? -3.026 11.696 11.048 1.00 86.56 81 THR A N 1
ATOM 616 C CA . THR A 1 81 ? -3.520 12.602 10.000 1.00 86.56 81 THR A CA 1
ATOM 617 C C . THR A 1 81 ? -5.004 12.379 9.696 1.00 86.56 81 THR A C 1
ATOM 619 O O . THR A 1 81 ? -5.755 13.333 9.509 1.00 86.56 81 THR A O 1
ATOM 622 N N . ILE A 1 82 ? -5.476 11.127 9.700 1.00 86.75 82 ILE A N 1
ATOM 623 C CA . ILE A 1 82 ? -6.905 10.812 9.541 1.00 86.75 82 ILE A CA 1
ATOM 624 C C . ILE A 1 82 ? -7.713 11.314 10.740 1.00 86.75 82 ILE A C 1
ATOM 626 O O . ILE A 1 82 ? -8.806 11.850 10.556 1.00 86.75 82 ILE A O 1
ATOM 630 N N . ASN A 1 83 ? -7.198 11.146 11.960 1.00 85.56 83 ASN A N 1
ATOM 631 C CA . ASN A 1 83 ? -7.868 11.637 13.160 1.00 85.56 83 ASN A CA 1
ATOM 632 C C . ASN A 1 83 ? -8.012 13.166 13.123 1.00 85.56 83 ASN A C 1
ATOM 634 O O . ASN A 1 83 ? -9.088 13.679 13.407 1.00 85.56 83 ASN A O 1
ATOM 638 N N . GLU A 1 84 ? -6.979 13.886 12.688 1.00 84.94 84 GLU A N 1
ATOM 639 C CA . GLU A 1 84 ? -7.032 15.342 12.512 1.00 84.94 84 GLU A CA 1
ATOM 640 C C . GLU A 1 84 ? -8.054 15.768 11.446 1.00 84.94 84 GLU A C 1
ATOM 642 O O . GLU A 1 84 ? -8.842 16.681 11.680 1.00 84.94 84 GLU A O 1
ATOM 647 N N . LEU A 1 85 ? -8.095 15.085 10.297 1.00 82.38 85 LEU A N 1
ATOM 648 C CA . LEU A 1 85 ? -8.976 15.451 9.181 1.00 82.38 85 LEU A CA 1
ATOM 649 C C . LEU A 1 85 ? -10.450 15.102 9.414 1.00 82.38 85 LEU A C 1
ATOM 651 O O . LEU A 1 85 ? -11.337 15.856 9.018 1.00 82.38 85 LEU A O 1
ATOM 655 N N . PHE A 1 86 ? -10.725 13.947 10.022 1.00 79.69 86 PHE A N 1
ATOM 656 C CA . PHE A 1 86 ? -12.078 13.393 10.119 1.00 79.69 86 PHE A CA 1
ATOM 657 C C . PHE A 1 86 ? -12.623 13.327 11.547 1.00 79.69 86 PHE A C 1
ATOM 659 O O . PHE A 1 86 ? -13.797 12.987 11.722 1.00 79.69 86 PHE A O 1
ATOM 666 N N . SER A 1 87 ? -11.805 13.654 12.556 1.00 79.50 87 SER A N 1
ATOM 667 C CA . SER A 1 87 ? -12.150 13.553 13.983 1.00 79.50 87 SER A CA 1
ATOM 668 C C . SER A 1 87 ? -12.621 12.144 14.381 1.00 79.50 87 SER A C 1
ATOM 670 O O . SER A 1 87 ? -13.636 11.976 15.061 1.00 79.50 87 SER A O 1
ATOM 672 N N . ILE A 1 88 ? -11.907 11.112 13.912 1.00 80.19 88 ILE A N 1
ATOM 673 C CA . ILE A 1 88 ? -12.216 9.691 14.151 1.00 80.19 88 ILE A CA 1
ATOM 674 C C . ILE A 1 88 ? -11.129 9.049 15.002 1.00 80.19 88 ILE A C 1
ATOM 676 O O . ILE A 1 88 ? -9.939 9.157 14.707 1.00 80.19 88 ILE A O 1
ATOM 680 N N . THR A 1 89 ? -11.545 8.278 16.008 1.00 81.19 89 THR A N 1
ATOM 681 C CA . THR A 1 89 ? -10.631 7.491 16.837 1.00 81.19 89 THR A CA 1
ATOM 682 C C . THR A 1 89 ? -9.950 6.405 16.001 1.00 81.19 89 THR A C 1
ATOM 684 O O . THR A 1 89 ? -10.556 5.391 15.655 1.00 81.19 89 THR A O 1
ATOM 687 N N . CYS A 1 90 ? -8.672 6.606 15.684 1.00 84.00 90 CYS A N 1
ATOM 688 C CA . CYS A 1 90 ? -7.855 5.628 14.974 1.00 84.00 90 CYS A CA 1
ATOM 689 C C . CYS A 1 90 ? -7.095 4.743 15.972 1.00 84.00 90 CYS A C 1
ATOM 691 O O . CYS A 1 90 ? -6.401 5.243 16.857 1.00 84.00 90 CYS A O 1
ATOM 693 N N . GLN A 1 91 ? -7.203 3.423 15.823 1.00 84.50 91 GLN A N 1
ATOM 694 C CA . GLN A 1 91 ? -6.499 2.436 16.636 1.00 84.50 91 GLN A CA 1
ATOM 695 C C . GLN A 1 91 ? -5.541 1.625 15.760 1.00 84.50 91 GLN A C 1
ATOM 697 O O . GLN A 1 91 ? -5.917 1.127 14.704 1.00 84.50 91 GLN A O 1
ATOM 702 N N . HIS A 1 92 ? -4.305 1.464 16.222 1.00 82.06 92 HIS A N 1
ATOM 703 C CA . HIS A 1 92 ? -3.283 0.633 15.572 1.00 82.06 92 HIS A CA 1
ATOM 704 C C . HIS A 1 92 ? -2.833 -0.542 16.460 1.00 82.06 92 HIS A C 1
ATOM 706 O O . HIS A 1 92 ? -2.142 -1.447 16.005 1.00 82.06 92 HIS A O 1
ATOM 712 N N . THR A 1 93 ? -3.216 -0.537 17.741 1.00 82.50 93 THR A N 1
ATOM 713 C CA . THR A 1 93 ? -2.785 -1.511 18.752 1.00 82.50 93 THR A CA 1
ATOM 714 C C . THR A 1 93 ? -3.829 -2.596 19.008 1.00 82.50 93 THR A C 1
ATOM 716 O O . THR A 1 93 ? -5.000 -2.481 18.636 1.00 82.50 93 THR A O 1
ATOM 719 N N . GLY A 1 94 ? -3.413 -3.661 19.698 1.00 82.06 94 GLY A N 1
ATOM 720 C CA . GLY A 1 94 ? -4.305 -4.733 20.130 1.00 82.06 94 GLY A CA 1
ATOM 721 C C . GLY A 1 94 ? -4.662 -5.659 18.976 1.00 82.06 94 GLY A C 1
ATOM 722 O O . GLY A 1 94 ? -3.773 -6.252 18.386 1.00 82.06 94 GLY A O 1
ATOM 723 N N . VAL A 1 95 ? -5.955 -5.784 18.669 1.00 81.62 95 VAL A N 1
ATOM 724 C CA . VAL A 1 95 ? -6.502 -6.769 17.712 1.00 81.62 95 VAL A CA 1
ATOM 725 C C . VAL A 1 95 ? -6.318 -6.343 16.245 1.00 81.62 95 VAL A C 1
ATOM 727 O O . VAL A 1 95 ? -6.352 -7.182 15.346 1.00 81.62 95 VAL A O 1
ATOM 730 N N . VAL A 1 96 ? -6.088 -5.050 15.990 1.00 85.00 96 VAL A N 1
ATOM 731 C CA . VAL A 1 96 ? -6.014 -4.475 14.634 1.00 85.00 96 VAL A CA 1
ATOM 732 C C . VAL A 1 96 ? -4.916 -5.113 13.763 1.00 85.00 96 VAL A C 1
ATOM 734 O O . VAL A 1 96 ? -5.233 -5.496 12.636 1.00 85.00 96 VAL A O 1
ATOM 737 N N . PRO A 1 97 ? -3.666 -5.309 14.236 1.00 85.19 97 PRO A N 1
ATOM 738 C CA . PRO A 1 97 ? -2.618 -5.944 13.433 1.00 85.19 97 PRO A CA 1
ATOM 739 C C . PRO A 1 97 ? -2.939 -7.388 13.027 1.00 85.19 97 PRO A C 1
ATOM 741 O O . PRO A 1 97 ? -2.676 -7.766 11.888 1.00 85.19 97 PRO A O 1
ATOM 744 N N . GLU A 1 98 ? -3.557 -8.181 13.910 1.00 83.31 98 GLU A N 1
ATOM 745 C CA . GLU A 1 98 ? -3.951 -9.561 13.588 1.00 83.31 98 GLU A CA 1
ATOM 746 C C . GLU A 1 98 ? -5.090 -9.607 12.565 1.00 83.31 98 GLU A C 1
ATOM 748 O O . GLU A 1 98 ? -5.050 -10.404 11.626 1.00 83.31 98 GLU A O 1
ATOM 753 N N . LEU A 1 99 ? -6.072 -8.705 12.675 1.00 84.69 99 LEU A N 1
ATOM 754 C CA . LEU A 1 99 ? -7.122 -8.577 11.661 1.00 84.69 99 LEU A CA 1
ATOM 755 C C . LEU A 1 99 ? -6.549 -8.157 10.305 1.00 84.69 99 LEU A C 1
ATOM 757 O O . LEU A 1 99 ? -6.922 -8.727 9.282 1.00 84.69 99 LEU A O 1
ATOM 761 N N . LEU A 1 100 ? -5.610 -7.206 10.286 1.00 87.12 100 LEU A N 1
ATOM 762 C CA . LEU A 1 100 ? -4.915 -6.792 9.065 1.00 87.12 100 LEU A CA 1
ATOM 763 C C . LEU A 1 100 ? -4.085 -7.931 8.458 1.00 87.12 100 LEU A C 1
ATOM 765 O O . LEU A 1 100 ? -4.020 -8.060 7.235 1.00 87.12 100 LEU A O 1
ATOM 769 N N . ARG A 1 101 ? -3.477 -8.780 9.293 1.00 85.50 101 ARG A N 1
ATOM 770 C CA . ARG A 1 101 ? -2.736 -9.965 8.847 1.00 85.50 101 ARG A CA 1
ATOM 771 C C . ARG A 1 101 ? -3.662 -10.990 8.193 1.00 85.50 101 ARG A C 1
ATOM 773 O O . ARG A 1 101 ? -3.369 -11.432 7.083 1.00 85.50 101 ARG A O 1
ATOM 780 N N . GLY A 1 102 ? -4.793 -11.306 8.827 1.00 86.69 102 GLY A N 1
ATOM 781 C CA . GLY A 1 102 ? -5.816 -12.190 8.258 1.00 86.69 102 GLY A CA 1
ATOM 782 C C . GLY A 1 102 ? -6.411 -11.647 6.958 1.00 86.69 102 GLY A C 1
ATOM 783 O O . GLY A 1 102 ? -6.532 -12.374 5.975 1.00 86.69 102 GLY A O 1
ATOM 784 N N . LEU A 1 103 ? -6.685 -10.338 6.912 1.00 87.12 103 LEU A N 1
ATOM 785 C CA . LEU A 1 103 ? -7.138 -9.647 5.704 1.00 87.12 103 LEU A CA 1
ATOM 786 C C . LEU A 1 103 ? -6.135 -9.787 4.559 1.00 87.12 103 LEU A C 1
ATOM 788 O O . LEU A 1 103 ? -6.547 -10.036 3.433 1.00 87.12 103 LEU A O 1
ATOM 792 N N . ARG A 1 104 ? -4.831 -9.648 4.834 1.00 86.62 104 ARG A N 1
ATOM 793 C CA . ARG A 1 104 ? -3.776 -9.784 3.820 1.00 86.62 104 ARG A CA 1
ATOM 794 C C . ARG A 1 104 ? -3.649 -11.217 3.306 1.00 86.62 104 ARG A C 1
ATOM 796 O O . ARG A 1 104 ? -3.452 -11.395 2.110 1.00 86.62 104 ARG A O 1
ATOM 803 N N . LEU A 1 105 ? -3.776 -12.210 4.188 1.00 87.38 105 LEU A N 1
ATOM 804 C CA . LEU A 1 105 ? -3.730 -13.628 3.822 1.00 87.38 105 LEU A CA 1
ATOM 805 C C . LEU A 1 105 ? -4.888 -14.007 2.887 1.00 87.38 105 LEU A C 1
ATOM 807 O O . LEU A 1 105 ? -4.678 -14.671 1.877 1.00 87.38 105 LEU A O 1
ATOM 811 N N . HIS A 1 106 ? -6.099 -13.547 3.203 1.00 86.06 106 HIS A N 1
ATOM 812 C CA . HIS A 1 106 ? -7.318 -13.891 2.462 1.00 86.06 106 HIS A CA 1
ATOM 813 C C . HIS A 1 106 ? -7.694 -12.880 1.376 1.00 86.06 106 HIS A C 1
ATOM 815 O O . HIS A 1 106 ? -8.733 -13.027 0.735 1.00 86.06 106 HIS A O 1
ATOM 821 N N . PHE A 1 107 ? -6.863 -11.862 1.145 1.00 81.81 107 PHE A N 1
ATOM 822 C CA . PHE A 1 107 ? -7.147 -10.753 0.231 1.00 81.81 107 PHE A CA 1
ATOM 823 C C . PHE A 1 107 ? -7.577 -11.186 -1.186 1.00 81.81 107 PHE A C 1
ATOM 825 O O . PHE A 1 107 ? -8.597 -10.666 -1.650 1.00 81.81 107 PHE A O 1
ATOM 832 N N . PRO A 1 108 ? -6.920 -12.171 -1.844 1.00 81.81 108 PRO A N 1
ATOM 833 C CA . PRO A 1 108 ? -7.341 -12.638 -3.170 1.00 81.81 108 PRO A CA 1
ATOM 834 C C . PRO A 1 108 ? -8.760 -13.229 -3.184 1.00 81.81 108 PRO A C 1
ATOM 836 O O . PRO A 1 108 ? -9.464 -13.174 -4.186 1.00 81.81 108 PRO A O 1
ATOM 839 N N . ASN A 1 109 ? -9.211 -13.787 -2.058 1.00 81.12 109 ASN A N 1
ATOM 840 C CA . ASN A 1 109 ? -10.507 -14.455 -1.950 1.00 81.12 109 ASN A CA 1
ATOM 841 C C . ASN A 1 109 ? -11.633 -13.513 -1.488 1.00 81.12 109 ASN A C 1
ATOM 843 O O . ASN A 1 109 ? -12.811 -13.831 -1.646 1.00 81.12 109 ASN A O 1
ATOM 847 N N . LEU A 1 110 ? -11.289 -12.357 -0.908 1.00 78.06 110 LEU A N 1
ATOM 848 C CA . LEU A 1 110 ? -12.254 -11.373 -0.407 1.00 78.06 110 LEU A CA 1
ATOM 849 C C . LEU A 1 110 ? -12.788 -10.451 -1.510 1.00 78.06 110 LEU A C 1
ATOM 851 O O . LEU A 1 110 ? -13.915 -9.963 -1.411 1.00 78.06 110 LEU A O 1
ATOM 855 N N . ILE A 1 111 ? -12.001 -10.215 -2.563 1.00 79.00 111 ILE A N 1
ATOM 856 C CA . ILE A 1 111 ? -12.365 -9.323 -3.667 1.00 79.00 111 ILE A CA 1
ATOM 857 C C . ILE A 1 111 ? -12.738 -10.155 -4.889 1.00 79.00 111 ILE A C 1
ATOM 859 O O . ILE A 1 111 ? -11.904 -10.807 -5.515 1.00 79.00 111 ILE A O 1
ATOM 863 N N . LYS A 1 112 ? -14.012 -10.089 -5.279 1.00 73.38 112 LYS A N 1
ATOM 864 C CA . LYS A 1 112 ? -14.499 -10.750 -6.493 1.00 73.38 112 LYS A CA 1
ATOM 865 C C . LYS A 1 112 ? -13.780 -10.175 -7.719 1.00 73.38 112 LYS A C 1
ATOM 867 O O . LYS A 1 112 ? -13.911 -8.990 -8.007 1.00 73.38 112 LYS A O 1
ATOM 872 N N . GLY A 1 113 ? -13.042 -11.023 -8.435 1.00 70.50 113 GLY A N 1
ATOM 873 C CA . GLY A 1 113 ? -12.309 -10.655 -9.653 1.00 70.50 113 GLY A CA 1
ATOM 874 C C . GLY A 1 113 ? -10.816 -10.369 -9.455 1.00 70.50 113 GLY A C 1
ATOM 875 O O . GLY A 1 113 ? -10.097 -10.254 -10.448 1.00 70.50 113 GLY A O 1
ATOM 876 N N . LEU A 1 114 ? -10.317 -10.317 -8.214 1.00 74.25 114 LEU A N 1
ATOM 877 C CA . LEU A 1 114 ? -8.884 -10.199 -7.949 1.00 74.25 114 LEU A CA 1
ATOM 878 C C . LEU A 1 114 ? -8.263 -11.584 -7.741 1.00 74.25 114 LEU A C 1
ATOM 880 O O . LEU A 1 114 ? -8.193 -12.096 -6.634 1.00 74.25 114 LEU A O 1
ATOM 884 N N . THR A 1 115 ? -7.786 -12.200 -8.819 1.00 81.38 115 THR A N 1
ATOM 885 C CA . THR A 1 115 ? -6.995 -13.435 -8.707 1.00 81.38 115 THR A CA 1
ATOM 886 C C . THR A 1 115 ? -5.616 -13.147 -8.110 1.00 81.38 115 THR A C 1
ATOM 888 O O . THR A 1 115 ? -5.035 -12.099 -8.406 1.00 81.38 115 THR A O 1
ATOM 891 N N . ASP A 1 116 ? -5.041 -14.122 -7.410 1.00 82.56 116 ASP A N 1
ATOM 892 C CA . ASP A 1 116 ? -3.690 -14.037 -6.835 1.00 82.56 116 ASP A CA 1
ATOM 893 C C . ASP A 1 116 ? -2.613 -13.680 -7.884 1.00 82.56 116 ASP A C 1
ATOM 895 O O . ASP A 1 116 ? -1.739 -12.844 -7.657 1.00 82.56 116 ASP A O 1
ATOM 899 N N . GLN A 1 117 ? -2.748 -14.198 -9.111 1.00 85.12 117 GLN A N 1
ATOM 900 C CA . GLN A 1 117 ? -1.848 -13.864 -10.222 1.00 85.12 117 GLN A CA 1
ATOM 901 C C . GLN A 1 117 ? -1.898 -12.380 -10.618 1.00 85.12 117 GLN A C 1
ATOM 903 O O . GLN A 1 117 ? -0.858 -11.752 -10.822 1.00 85.12 117 GLN A O 1
ATOM 908 N N . ASN A 1 118 ? -3.098 -11.805 -10.730 1.00 84.00 118 ASN A N 1
ATOM 909 C CA . ASN A 1 118 ? -3.273 -10.390 -11.071 1.00 84.00 118 ASN A CA 1
ATOM 910 C C . ASN A 1 118 ? -2.755 -9.484 -9.953 1.00 84.00 118 ASN A C 1
ATOM 912 O O . ASN A 1 118 ? -2.105 -8.476 -10.231 1.00 84.00 118 ASN A O 1
ATOM 916 N N . GLN A 1 119 ? -2.988 -9.872 -8.698 1.00 85.19 119 GLN A N 1
ATOM 917 C CA . GLN A 1 119 ? -2.429 -9.181 -7.545 1.00 85.19 119 GLN A CA 1
ATOM 918 C C . GLN A 1 119 ? -0.897 -9.206 -7.571 1.00 85.19 119 GLN A C 1
ATOM 920 O O . GLN A 1 119 ? -0.278 -8.153 -7.443 1.00 85.19 119 GLN A O 1
ATOM 925 N N . SER A 1 120 ? -0.283 -10.371 -7.788 1.00 88.31 120 SER A N 1
ATOM 926 C CA . SER A 1 120 ? 1.175 -10.516 -7.852 1.00 88.31 120 SER A CA 1
ATOM 927 C C . SER A 1 120 ? 1.790 -9.661 -8.969 1.00 88.31 120 SER A C 1
ATOM 929 O O . SER A 1 120 ? 2.748 -8.922 -8.736 1.00 88.31 120 SER A O 1
ATOM 931 N N . LYS A 1 121 ? 1.187 -9.657 -10.166 1.00 88.62 121 LYS A N 1
ATOM 932 C CA . LYS A 1 121 ? 1.628 -8.802 -11.283 1.00 88.62 121 LYS A CA 1
ATOM 933 C C . LYS A 1 121 ? 1.520 -7.310 -10.958 1.00 88.62 121 LYS A C 1
ATOM 935 O O . LYS A 1 121 ? 2.449 -6.556 -11.247 1.00 88.62 121 LYS A O 1
ATOM 940 N N . ALA A 1 122 ? 0.416 -6.881 -10.343 1.00 87.50 122 ALA A N 1
ATOM 941 C CA . ALA A 1 122 ? 0.232 -5.490 -9.932 1.00 87.50 122 ALA A CA 1
ATOM 942 C C . ALA A 1 122 ? 1.249 -5.074 -8.854 1.00 87.50 122 ALA A C 1
ATOM 944 O O . ALA A 1 122 ? 1.840 -3.999 -8.948 1.00 87.50 122 ALA A O 1
ATOM 945 N N . GLN A 1 123 ? 1.508 -5.946 -7.873 1.00 88.31 123 GLN A N 1
ATOM 946 C CA . GLN A 1 123 ? 2.518 -5.728 -6.834 1.00 88.31 123 GLN A CA 1
ATOM 947 C C . GLN A 1 123 ? 3.928 -5.610 -7.418 1.00 88.31 123 GLN A C 1
ATOM 949 O O . GLN A 1 123 ? 4.668 -4.710 -7.029 1.00 88.31 123 GLN A O 1
ATOM 954 N N . LEU A 1 124 ? 4.288 -6.466 -8.380 1.00 91.69 124 LEU A N 1
ATOM 955 C CA . LEU A 1 124 ? 5.582 -6.408 -9.062 1.00 91.69 124 LEU A CA 1
ATOM 956 C C . LEU A 1 124 ? 5.765 -5.077 -9.804 1.00 91.69 124 LEU A C 1
ATOM 958 O O . LEU A 1 124 ? 6.789 -4.411 -9.654 1.00 91.69 124 LEU A O 1
ATOM 962 N N . GLY A 1 125 ? 4.753 -4.663 -10.574 1.00 90.44 125 GLY A N 1
ATOM 963 C CA . GLY A 1 125 ? 4.776 -3.398 -11.308 1.00 90.44 125 GLY A CA 1
ATOM 964 C C . GLY A 1 125 ? 4.903 -2.185 -10.384 1.00 90.44 125 GLY A C 1
ATOM 965 O O . GLY A 1 125 ? 5.750 -1.320 -10.620 1.00 90.44 125 GLY A O 1
ATOM 966 N N . LEU A 1 126 ? 4.109 -2.154 -9.309 1.00 90.88 126 LEU A N 1
ATOM 967 C CA . LEU A 1 126 ? 4.126 -1.071 -8.328 1.00 90.88 126 LEU A CA 1
ATOM 968 C C . LEU A 1 126 ? 5.438 -1.035 -7.538 1.00 90.88 126 LEU A C 1
ATOM 970 O O . LEU A 1 126 ? 6.017 0.035 -7.380 1.00 90.88 126 LEU A O 1
ATOM 974 N N . GLY A 1 127 ? 5.942 -2.188 -7.094 1.00 91.44 127 GLY A N 1
ATOM 975 C CA . GLY A 1 127 ? 7.216 -2.293 -6.385 1.00 91.44 127 GLY A CA 1
ATOM 976 C C . GLY A 1 127 ? 8.377 -1.788 -7.238 1.00 91.44 127 GLY A C 1
ATOM 977 O O . GLY A 1 127 ? 9.158 -0.951 -6.792 1.00 91.44 127 GLY A O 1
ATOM 978 N N . HIS A 1 128 ? 8.437 -2.204 -8.505 1.00 91.88 128 HIS A N 1
ATOM 979 C CA . HIS A 1 128 ? 9.426 -1.688 -9.448 1.00 91.88 128 HIS A CA 1
ATOM 980 C C . HIS A 1 128 ? 9.295 -0.175 -9.663 1.00 91.88 128 HIS A C 1
ATOM 982 O O . HIS A 1 128 ? 10.305 0.529 -9.675 1.00 91.88 128 HIS A O 1
ATOM 988 N N . ALA A 1 129 ? 8.075 0.339 -9.845 1.00 89.25 129 ALA A N 1
ATOM 989 C CA . ALA A 1 129 ? 7.838 1.767 -10.038 1.00 89.25 129 ALA A CA 1
ATOM 990 C C . ALA A 1 129 ? 8.261 2.589 -8.811 1.00 89.25 129 ALA A C 1
ATOM 992 O O . ALA A 1 129 ? 9.006 3.556 -8.961 1.00 89.25 129 ALA A O 1
ATOM 993 N N . TYR A 1 130 ? 7.868 2.156 -7.612 1.00 90.69 130 TYR A N 1
ATOM 994 C CA . TYR A 1 130 ? 8.221 2.798 -6.349 1.00 90.69 130 TYR A CA 1
ATOM 995 C C . TYR A 1 130 ? 9.733 2.794 -6.111 1.00 90.69 130 TYR A C 1
ATOM 997 O O . TYR A 1 130 ? 10.324 3.846 -5.867 1.00 90.69 130 TYR A O 1
ATOM 1005 N N . SER A 1 131 ? 10.394 1.642 -6.259 1.00 89.62 131 SER A N 1
ATOM 1006 C CA . SER A 1 131 ? 11.847 1.545 -6.094 1.00 89.62 131 SER A CA 1
ATOM 1007 C C . SER A 1 131 ? 12.593 2.425 -7.093 1.00 89.62 131 SER A C 1
ATOM 1009 O O . SER A 1 131 ? 13.508 3.141 -6.692 1.00 89.62 131 SER A O 1
ATOM 1011 N N . ARG A 1 132 ? 12.184 2.434 -8.372 1.00 87.25 132 ARG A N 1
ATOM 1012 C CA . ARG A 1 132 ? 12.787 3.300 -9.400 1.00 87.25 132 ARG A CA 1
ATOM 1013 C C . ARG A 1 132 ? 12.600 4.783 -9.095 1.00 87.25 132 ARG A C 1
ATOM 1015 O O . ARG A 1 132 ? 13.558 5.540 -9.241 1.00 87.25 132 ARG A O 1
ATOM 1022 N N . ALA A 1 133 ? 11.404 5.189 -8.666 1.00 85.06 133 ALA A N 1
ATOM 1023 C CA . ALA A 1 133 ? 11.123 6.570 -8.282 1.00 85.06 133 ALA A CA 1
ATOM 1024 C C . ALA A 1 133 ? 12.002 6.998 -7.098 1.00 85.06 133 ALA A C 1
ATOM 1026 O O . ALA A 1 133 ? 12.645 8.047 -7.143 1.00 85.06 133 ALA A O 1
ATOM 1027 N N . LYS A 1 134 ? 12.121 6.136 -6.081 1.00 85.44 134 LYS A N 1
ATOM 1028 C CA . LYS A 1 134 ? 12.901 6.407 -4.870 1.00 85.44 134 LYS A CA 1
ATOM 1029 C C . LYS A 1 134 ? 14.397 6.571 -5.136 1.00 85.44 134 LYS A C 1
ATOM 1031 O O . LYS A 1 134 ? 15.018 7.464 -4.570 1.00 85.44 134 LYS A O 1
ATOM 1036 N N . VAL A 1 135 ? 14.977 5.751 -6.015 1.00 87.38 135 VAL A N 1
ATOM 1037 C CA . VAL A 1 135 ? 16.404 5.851 -6.382 1.00 87.38 135 VAL A CA 1
ATOM 1038 C C . VAL A 1 135 ? 16.676 6.857 -7.505 1.00 87.38 135 VAL A C 1
ATOM 1040 O O . VAL A 1 135 ? 17.818 6.973 -7.942 1.00 87.38 135 VAL A O 1
ATOM 1043 N N . LYS A 1 136 ? 15.648 7.580 -7.984 1.00 80.75 136 LYS A N 1
ATOM 1044 C CA . LYS A 1 136 ? 15.726 8.475 -9.152 1.00 80.75 136 LYS A CA 1
ATOM 1045 C C . LYS A 1 136 ? 16.396 7.783 -10.344 1.00 80.75 136 LYS A C 1
ATOM 1047 O O . LYS A 1 136 ? 17.345 8.304 -10.932 1.00 80.75 136 LYS A O 1
ATOM 1052 N N . PHE A 1 137 ? 15.925 6.575 -10.658 1.00 74.19 137 PHE A N 1
ATOM 1053 C CA . PHE A 1 137 ? 16.501 5.741 -11.708 1.00 74.19 137 PHE A CA 1
ATOM 1054 C C . PHE A 1 137 ? 16.525 6.498 -13.040 1.00 74.19 137 PHE A C 1
ATOM 1056 O O . PHE A 1 137 ? 15.482 6.888 -13.564 1.00 74.19 137 PHE A O 1
ATOM 1063 N N . ASN A 1 138 ? 17.722 6.704 -13.581 1.00 75.69 138 ASN A N 1
ATOM 1064 C CA . ASN A 1 138 ? 17.918 7.440 -14.819 1.00 75.69 138 ASN A CA 1
ATOM 1065 C C . ASN A 1 138 ? 18.146 6.456 -15.968 1.00 75.69 138 ASN A C 1
ATOM 1067 O O . ASN A 1 138 ? 19.194 5.818 -16.028 1.00 75.69 138 ASN A O 1
ATOM 1071 N N . VAL A 1 139 ? 17.187 6.375 -16.892 1.00 72.56 139 VAL A N 1
ATOM 1072 C CA . VAL A 1 139 ? 17.270 5.508 -18.080 1.00 72.56 139 VAL A CA 1
ATOM 1073 C C . VAL A 1 139 ? 18.464 5.881 -18.969 1.00 72.56 139 VAL A C 1
ATOM 1075 O O . VAL A 1 139 ? 19.073 5.009 -19.573 1.00 72.56 139 VAL A O 1
ATOM 1078 N N . ASN A 1 140 ? 18.887 7.148 -18.966 1.00 75.69 140 ASN A N 1
ATOM 1079 C CA . ASN A 1 140 ? 20.039 7.616 -19.744 1.00 75.69 140 ASN A CA 1
ATOM 1080 C C . ASN A 1 140 ? 21.393 7.199 -19.141 1.00 75.69 140 ASN A C 1
ATOM 1082 O O . ASN A 1 140 ? 22.430 7.466 -19.735 1.00 75.69 140 ASN A O 1
ATOM 1086 N N . ARG A 1 141 ? 21.400 6.585 -17.949 1.00 76.56 141 ARG A N 1
ATOM 1087 C CA . ARG A 1 141 ? 22.592 5.989 -17.319 1.00 76.56 141 ARG A CA 1
ATOM 1088 C C . ARG A 1 141 ? 22.556 4.457 -17.361 1.00 76.56 141 ARG A C 1
ATOM 1090 O O . ARG A 1 141 ? 23.191 3.806 -16.538 1.00 76.56 141 ARG A O 1
ATOM 1097 N N . VAL A 1 142 ? 21.742 3.886 -18.249 1.00 81.12 142 VAL A N 1
ATOM 1098 C CA . VAL A 1 142 ? 21.587 2.438 -18.392 1.00 81.12 142 VAL A CA 1
ATOM 1099 C C . VAL A 1 142 ? 22.439 1.953 -19.557 1.00 81.12 142 VAL A C 1
ATOM 1101 O O . VAL A 1 142 ? 22.064 2.089 -20.718 1.00 81.12 142 VAL A O 1
ATOM 1104 N N . ASP A 1 143 ? 23.550 1.299 -19.234 1.00 87.12 143 ASP A N 1
ATOM 1105 C CA . ASP A 1 143 ? 24.504 0.795 -20.232 1.00 87.12 143 ASP A CA 1
ATOM 1106 C C . ASP A 1 143 ? 24.033 -0.499 -20.918 1.00 87.12 143 ASP A C 1
ATOM 1108 O O . ASP A 1 143 ? 24.661 -0.991 -21.855 1.00 87.12 143 ASP A O 1
ATOM 1112 N N . ASN A 1 144 ? 22.889 -1.048 -20.494 1.00 87.69 144 ASN A N 1
ATOM 1113 C CA . ASN A 1 144 ? 22.347 -2.291 -21.038 1.00 87.69 144 ASN A CA 1
ATOM 1114 C C . ASN A 1 144 ? 22.077 -2.203 -22.551 1.00 87.69 144 ASN A C 1
ATOM 1116 O O . ASN A 1 144 ? 22.312 -3.170 -23.267 1.00 87.69 144 ASN A O 1
ATOM 1120 N N . MET A 1 145 ? 21.639 -1.043 -23.055 1.00 86.44 145 MET A N 1
ATOM 1121 C CA . MET A 1 145 ? 21.419 -0.849 -24.496 1.00 86.44 145 MET A CA 1
ATOM 1122 C C . MET A 1 145 ? 22.728 -0.914 -25.291 1.00 86.44 145 MET A C 1
ATOM 1124 O O . MET A 1 145 ? 22.748 -1.457 -26.393 1.00 86.44 145 MET A O 1
ATOM 1128 N N . ILE A 1 146 ? 23.823 -0.400 -24.726 1.00 88.44 146 ILE A N 1
ATOM 1129 C CA . ILE A 1 146 ? 25.146 -0.419 -25.359 1.00 88.44 146 ILE A CA 1
ATOM 1130 C C . ILE A 1 146 ? 25.680 -1.853 -25.387 1.00 88.44 146 ILE A C 1
ATOM 1132 O O . ILE A 1 146 ? 26.073 -2.332 -26.446 1.00 88.44 146 ILE A O 1
ATOM 1136 N N . ILE A 1 147 ? 25.614 -2.564 -24.257 1.00 90.06 147 ILE A N 1
ATOM 1137 C CA . ILE A 1 147 ? 26.051 -3.966 -24.152 1.00 90.06 147 ILE A CA 1
ATOM 1138 C C . ILE A 1 147 ? 25.295 -4.847 -25.155 1.00 90.06 147 ILE A C 1
ATOM 1140 O O . ILE A 1 147 ? 25.911 -5.624 -25.880 1.00 90.06 147 ILE A O 1
ATOM 1144 N N . GLN A 1 148 ? 23.969 -4.698 -25.234 1.00 91.44 148 GLN A N 1
ATOM 1145 C CA . GLN A 1 148 ? 23.144 -5.454 -26.180 1.00 91.44 148 GLN A CA 1
ATOM 1146 C C . GLN A 1 148 ? 23.461 -5.107 -27.639 1.00 91.44 148 GLN A C 1
ATOM 1148 O O . GLN A 1 148 ? 23.479 -6.003 -28.477 1.00 91.44 148 GLN A O 1
ATOM 1153 N N . SER A 1 149 ? 23.746 -3.838 -27.943 1.00 92.56 149 SER A N 1
ATOM 1154 C CA . SER A 1 149 ? 24.106 -3.409 -29.301 1.00 92.56 149 SER A CA 1
ATOM 1155 C C . SER A 1 149 ? 25.458 -3.976 -29.744 1.00 92.56 149 SER A C 1
ATOM 1157 O O . SER A 1 149 ? 25.574 -4.429 -30.877 1.00 92.56 149 SER A O 1
ATOM 1159 N N . ILE A 1 150 ? 26.458 -4.004 -28.853 1.00 93.56 150 ILE A N 1
ATOM 1160 C CA . ILE A 1 150 ? 27.772 -4.613 -29.131 1.00 93.56 150 ILE A CA 1
ATOM 1161 C C . ILE A 1 150 ? 27.626 -6.123 -29.330 1.00 93.56 150 ILE A C 1
ATOM 1163 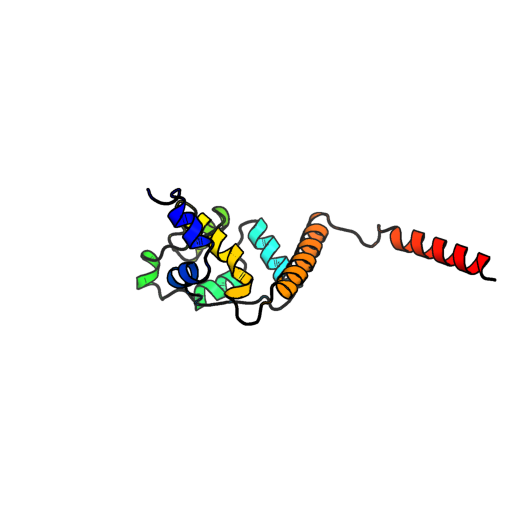O O . ILE A 1 150 ? 28.112 -6.653 -30.319 1.00 93.56 150 ILE A O 1
ATOM 1167 N N . ALA A 1 151 ? 26.899 -6.807 -28.442 1.00 93.44 151 ALA A N 1
ATOM 1168 C CA . ALA A 1 151 ? 26.667 -8.245 -28.572 1.00 93.44 151 ALA A CA 1
ATOM 1169 C C . ALA A 1 151 ? 25.940 -8.606 -29.880 1.00 93.44 151 ALA A C 1
ATOM 1171 O O . ALA A 1 151 ? 26.217 -9.643 -30.477 1.00 93.44 151 ALA A O 1
ATOM 1172 N N . LEU A 1 152 ? 25.017 -7.750 -30.328 1.00 93.56 152 LEU A N 1
ATOM 1173 C CA . LEU A 1 152 ? 24.311 -7.930 -31.592 1.00 93.56 152 LEU A CA 1
ATOM 1174 C C . LEU A 1 152 ? 25.229 -7.698 -32.801 1.00 93.56 152 LEU A C 1
ATOM 1176 O O . LEU A 1 152 ? 25.153 -8.466 -33.754 1.00 93.56 152 LEU A O 1
ATOM 1180 N N . LEU A 1 153 ? 26.111 -6.693 -32.752 1.00 94.25 153 LEU A N 1
ATOM 1181 C CA . LEU A 1 153 ? 27.136 -6.480 -33.781 1.00 94.25 153 LEU A CA 1
ATOM 1182 C C . LEU A 1 153 ? 28.098 -7.673 -33.873 1.00 94.25 153 LEU A C 1
ATOM 1184 O O . LEU A 1 153 ? 28.273 -8.219 -34.956 1.00 94.25 153 LEU A O 1
ATOM 1188 N N . ASP A 1 154 ? 28.626 -8.143 -32.740 1.00 94.69 154 ASP A N 1
ATOM 1189 C CA . ASP A 1 154 ? 29.528 -9.302 -32.686 1.00 94.69 154 ASP A CA 1
ATOM 1190 C C . ASP A 1 154 ? 28.877 -10.588 -33.220 1.00 94.69 154 ASP A C 1
ATOM 1192 O O . ASP A 1 154 ? 29.563 -11.461 -33.755 1.00 94.69 154 ASP A O 1
ATOM 1196 N N . GLN A 1 155 ? 27.563 -10.748 -33.030 1.00 93.31 155 GLN A N 1
ATOM 1197 C CA . GLN A 1 155 ? 26.818 -11.892 -33.553 1.00 93.31 155 GLN A CA 1
ATOM 1198 C C . GLN A 1 155 ? 26.641 -11.792 -35.073 1.00 93.31 155 GLN A C 1
ATOM 1200 O O . GLN A 1 155 ? 26.861 -12.778 -35.770 1.00 93.31 155 GLN A O 1
ATOM 1205 N N . LEU A 1 156 ? 26.296 -10.607 -35.589 1.00 92.81 156 LEU A N 1
ATOM 1206 C CA . LEU A 1 156 ? 26.156 -10.375 -37.029 1.00 92.81 156 LEU A CA 1
ATOM 1207 C C . LEU A 1 156 ? 27.481 -10.572 -37.776 1.00 92.81 156 LEU A C 1
ATOM 1209 O O . LEU A 1 156 ? 27.477 -11.194 -38.831 1.00 92.81 156 LEU A O 1
ATOM 1213 N N . ASP A 1 157 ? 28.602 -10.114 -37.214 1.00 92.12 157 ASP A N 1
ATOM 1214 C CA . ASP A 1 157 ? 29.932 -10.285 -37.818 1.00 92.12 157 ASP A CA 1
ATOM 1215 C C . ASP A 1 157 ? 30.386 -11.756 -37.878 1.00 92.12 157 ASP A C 1
ATOM 1217 O O . ASP A 1 157 ? 31.213 -12.107 -38.715 1.00 92.12 157 ASP A O 1
ATOM 1221 N N . LYS A 1 158 ? 29.871 -12.626 -36.998 1.00 91.31 158 LYS A N 1
ATOM 1222 C CA . LYS A 1 158 ? 30.169 -14.072 -37.010 1.00 91.31 158 LYS A CA 1
ATOM 1223 C C . LYS A 1 158 ? 29.273 -14.878 -37.946 1.00 91.31 158 LYS A C 1
ATOM 1225 O O . LYS A 1 158 ? 29.688 -15.952 -38.376 1.00 91.31 158 LYS A O 1
ATOM 1230 N N . ASP A 1 159 ? 28.049 -14.409 -38.179 1.00 85.81 159 ASP A N 1
ATOM 1231 C CA . ASP A 1 159 ? 27.042 -15.106 -38.987 1.00 85.81 159 ASP A CA 1
ATOM 1232 C C . ASP A 1 159 ? 27.116 -14.739 -40.491 1.00 85.81 159 ASP A C 1
ATOM 1234 O O . ASP A 1 159 ? 26.418 -15.357 -41.300 1.00 85.81 159 ASP A O 1
ATOM 1238 N N . ILE A 1 160 ? 27.950 -13.755 -40.867 1.00 67.19 160 ILE A N 1
ATOM 1239 C CA . ILE A 1 160 ? 28.332 -13.397 -42.253 1.00 67.19 160 ILE A CA 1
ATOM 1240 C C . ILE A 1 160 ? 29.545 -14.220 -42.700 1.00 67.19 160 ILE A C 1
ATOM 1242 O O . ILE A 1 160 ? 29.519 -14.701 -43.859 1.00 67.19 160 ILE A O 1
#

InterPro domains:
  IPR012974 Nucleolar protein 58/56, N-terminal [PF08156] (1-46)
  IPR045056 Nucleolar protein Nop56/Nop58 [PTHR10894] (11-160)

Secondary structure (DSSP, 8-state):
--TT-HHHHHHHH-HHHHHHH---------SSHHHHHHHHHHHHHT---HHHHHHHHHHSPPGGGGGGPEEE-S-HHHHHHHHHHH--EEE-STTHHHHHHHHHHHHHHHSTT--HHHHHHHHHHHHHHHHHHHTT--GGG-THHHHHHHHHHHHHHHH-

pLDDT: mean 82.72, std 8.83, range [50.12, 94.69]

Organism: NCBI:txid433720

Sequence (160 aa):
IGMNIPQVEATVIDLSKFATVVKLIAFYPFQSGINALDNINAISEGVVHDDLRTFLDTNLPKEKKRAKMILGVADTRIGSTINELFSITCQHTGVVPELLRGLRLHFPNLIKGLTDQNQSKAQLGLGHAYSRAKVKFNVNRVDNMIIQSIALLDQLDKDI

Radius of gyration: 22.29 Å; chains: 1; bounding box: 54×37×69 Å